Protein AF-A0A2M8NKV0-F1 (afdb_monomer)

Mean predicted aligned error: 6.13 Å

pLDDT: mean 84.84, std 11.01, range [41.94, 95.88]

Foldseek 3Di:
DDPPPPQDPVLQVVLLVLLCVLQVVCCVVCQVLLLVLLQLPQWDQDPNDTDGDDLVVLLCCQLPVVLVVLLCVLLVPVLPPPQLLVSLVVQLVVVCVVRVVSDPCVVCVVSSVSVSVSSSVLSSSLSVSCVPNRSSSSSSSSSSNCCRSRSVSNVVD

Secondary structure (DSSP, 8-state):
--GGG---HHHHHHHHHHHHHHHHHHHHHHHHHHHHHHHHHSEEEETTEEEEPPHHHHHHIIIIIHHHHHIIIIIIIITTTS-HHHHHHHHHHHHHHHHGGGS-TTT-HHHHHHHHHHHHHHHHHHHHHHHHH-HHHHHHHHHHHHIIIIIHHHHH-

Solvent-accessible surface area (backbone atoms only — not comparable to full-atom values): 8288 Å² total; per-residue (Å²): 132,82,70,83,85,68,70,49,75,66,26,45,54,48,13,41,51,53,12,50,66,58,27,53,59,48,51,74,74,32,50,74,61,40,40,52,49,42,57,60,65,49,45,46,73,59,95,91,42,81,40,73,58,57,68,70,59,51,50,47,38,45,58,46,52,51,36,51,54,50,37,44,47,44,59,59,58,58,32,74,89,40,61,43,68,61,43,9,50,52,50,20,52,50,50,45,68,66,50,47,83,70,43,65,44,93,82,40,53,69,57,45,51,54,52,51,51,48,46,37,52,51,31,36,49,37,25,46,34,31,75,74,41,26,66,68,10,18,39,40,16,47,29,43,26,36,43,56,54,39,46,47,40,59,76,77,104

Structure (mmCIF, N/CA/C/O backbone):
data_AF-A0A2M8NKV0-F1
#
_entry.id   AF-A0A2M8NKV0-F1
#
loop_
_atom_site.group_PDB
_atom_site.id
_atom_site.type_symbol
_atom_site.label_atom_id
_atom_site.label_alt_id
_atom_site.label_comp_id
_atom_site.label_asym_id
_atom_site.label_entity_id
_atom_site.label_seq_id
_atom_site.pdbx_PDB_ins_code
_atom_site.Cartn_x
_atom_site.Cartn_y
_atom_site.Cartn_z
_atom_site.occupancy
_atom_site.B_iso_or_equiv
_atom_site.auth_seq_id
_atom_site.auth_comp_id
_atom_site.auth_asym_id
_atom_site.auth_atom_id
_atom_site.pdbx_PDB_model_num
ATOM 1 N N . MET A 1 1 ? 17.838 -8.622 -15.988 1.00 41.94 1 MET A N 1
ATOM 2 C CA . MET A 1 1 ? 17.977 -7.462 -16.893 1.00 41.94 1 MET A CA 1
ATOM 3 C C . MET A 1 1 ? 16.983 -6.418 -16.424 1.00 41.94 1 MET A C 1
ATOM 5 O O . MET A 1 1 ? 15.785 -6.652 -16.511 1.00 41.94 1 MET A O 1
ATOM 9 N N . ASP A 1 2 ? 17.484 -5.346 -15.818 1.00 43.44 2 ASP A N 1
ATOM 10 C CA . ASP A 1 2 ? 16.678 -4.265 -15.250 1.00 43.44 2 ASP A CA 1
ATOM 11 C C . ASP A 1 2 ? 15.863 -3.550 -16.342 1.00 43.44 2 ASP A C 1
ATOM 13 O O . ASP A 1 2 ? 16.429 -2.886 -17.206 1.00 43.44 2 ASP A O 1
ATOM 17 N N . ARG A 1 3 ? 14.524 -3.610 -16.270 1.00 51.62 3 ARG A N 1
ATOM 18 C CA . ARG A 1 3 ? 13.595 -2.785 -17.083 1.00 51.62 3 ARG A CA 1
ATOM 19 C C . ARG A 1 3 ? 13.567 -1.309 -16.650 1.00 51.62 3 ARG A C 1
ATOM 21 O O . ARG A 1 3 ? 12.592 -0.605 -16.877 1.00 51.62 3 ARG A O 1
ATOM 28 N N . VAL A 1 4 ? 14.624 -0.829 -15.998 1.00 52.62 4 VAL A N 1
ATOM 29 C CA . VAL A 1 4 ? 14.725 0.538 -15.458 1.00 52.62 4 VAL A CA 1
ATOM 30 C C . VAL A 1 4 ? 14.842 1.593 -16.582 1.00 52.62 4 VAL A C 1
ATOM 32 O O . VAL A 1 4 ? 14.740 2.781 -16.310 1.00 52.62 4 VAL A O 1
ATOM 35 N N . GLY A 1 5 ? 14.979 1.179 -17.852 1.00 48.38 5 GLY A N 1
ATOM 36 C CA . GLY A 1 5 ? 15.035 2.066 -19.025 1.00 48.38 5 GLY A CA 1
ATOM 37 C C . GLY A 1 5 ? 13.774 2.143 -19.904 1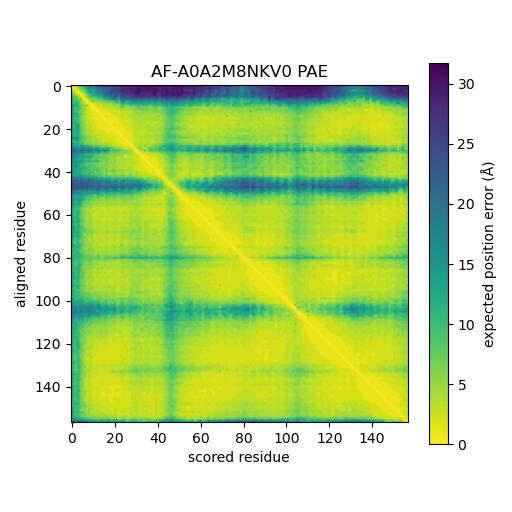.00 48.38 5 GLY A C 1
ATOM 38 O O . GLY A 1 5 ? 13.768 2.934 -20.839 1.00 48.38 5 GLY A O 1
ATOM 39 N N . GLU A 1 6 ? 12.717 1.364 -19.635 1.00 55.00 6 GLU A N 1
ATOM 40 C CA . GLU A 1 6 ? 11.499 1.290 -20.476 1.00 55.00 6 GLU A CA 1
ATOM 41 C C . GLU A 1 6 ? 10.211 1.580 -19.678 1.00 55.00 6 GLU A C 1
ATOM 43 O O . GLU A 1 6 ? 9.161 0.971 -19.899 1.00 55.00 6 GLU A O 1
ATOM 48 N N . GLU A 1 7 ? 10.253 2.494 -18.705 1.00 61.44 7 GLU A N 1
ATOM 49 C CA . GLU A 1 7 ? 9.017 2.938 -18.051 1.00 61.44 7 GLU A CA 1
ATOM 50 C C . GLU A 1 7 ? 8.255 3.883 -18.989 1.00 61.44 7 GLU A C 1
ATOM 52 O O . GLU A 1 7 ? 8.434 5.099 -18.984 1.00 61.44 7 GLU A O 1
ATOM 57 N N . SER A 1 8 ? 7.414 3.298 -19.846 1.00 75.69 8 SER A N 1
ATOM 58 C CA . SER A 1 8 ? 6.480 4.065 -20.663 1.00 75.69 8 SER A CA 1
ATOM 59 C C . SER A 1 8 ? 5.440 4.756 -19.765 1.00 75.69 8 SER A C 1
ATOM 61 O O . SER A 1 8 ? 5.025 4.186 -18.750 1.00 75.69 8 SER A O 1
ATOM 63 N N . PRO A 1 9 ? 4.952 5.956 -20.127 1.00 77.12 9 PRO A N 1
ATOM 64 C CA . PRO A 1 9 ? 3.885 6.624 -19.381 1.00 77.12 9 PRO A CA 1
ATOM 65 C C . PRO A 1 9 ? 2.621 5.765 -19.229 1.00 77.12 9 PRO A C 1
ATOM 67 O O . PRO A 1 9 ? 1.891 5.891 -18.250 1.00 77.12 9 PRO A O 1
ATOM 70 N N . GLU A 1 10 ? 2.381 4.850 -20.167 1.00 83.62 10 GLU A N 1
ATOM 71 C CA . GLU A 1 10 ? 1.271 3.900 -20.123 1.00 83.62 10 GLU A CA 1
ATOM 72 C C . GLU A 1 10 ? 1.341 2.974 -18.899 1.00 83.62 10 GLU A C 1
ATOM 74 O O . GLU A 1 10 ? 0.321 2.663 -18.284 1.00 83.62 10 GLU A O 1
ATOM 79 N N . ASN A 1 11 ? 2.544 2.596 -18.463 1.00 85.56 11 ASN A N 1
ATOM 80 C CA . ASN A 1 11 ? 2.717 1.774 -17.269 1.00 85.56 11 ASN A CA 1
ATOM 81 C C . ASN A 1 11 ? 2.216 2.467 -15.994 1.00 85.56 11 ASN A C 1
ATOM 83 O O . ASN A 1 11 ? 1.713 1.799 -15.090 1.00 85.56 11 ASN A O 1
ATOM 87 N N . LEU A 1 12 ? 2.308 3.799 -15.926 1.00 86.69 12 LEU A N 1
ATOM 88 C CA . LEU A 1 12 ? 1.779 4.583 -14.806 1.00 86.69 12 LEU A CA 1
ATOM 89 C C . LEU A 1 12 ? 0.249 4.483 -14.752 1.00 86.69 12 LEU A C 1
ATOM 91 O O . LEU A 1 12 ? -0.318 4.295 -13.675 1.00 86.69 12 LEU A O 1
ATOM 95 N N . ILE A 1 13 ? -0.406 4.543 -15.919 1.00 90.62 13 ILE A N 1
ATOM 96 C CA . ILE A 1 13 ? -1.861 4.376 -16.050 1.00 90.62 13 ILE A CA 1
ATOM 97 C C . ILE A 1 13 ? -2.264 2.990 -15.551 1.00 90.62 13 ILE A C 1
ATOM 99 O O . ILE A 1 13 ? -3.194 2.871 -14.755 1.00 90.62 13 ILE A O 1
ATOM 103 N N . TRP A 1 14 ? -1.524 1.949 -15.940 1.00 88.62 14 TRP A N 1
ATOM 104 C CA . TRP A 1 14 ? -1.767 0.597 -15.444 1.00 88.62 14 TRP A CA 1
ATOM 105 C C . TRP A 1 14 ? -1.645 0.500 -13.923 1.00 88.62 14 TRP A C 1
ATOM 107 O O . TRP A 1 14 ? -2.499 -0.122 -13.298 1.00 88.62 14 TRP A O 1
ATOM 117 N N . GLY A 1 15 ? -0.663 1.168 -13.309 1.00 89.12 15 GLY A N 1
ATOM 118 C CA . GLY A 1 15 ? -0.558 1.256 -11.849 1.00 89.12 15 GLY A CA 1
ATOM 119 C C . GLY A 1 15 ? -1.839 1.783 -11.193 1.00 89.12 15 GLY A C 1
ATOM 120 O O . GLY A 1 15 ? -2.363 1.169 -10.260 1.00 89.12 15 GLY A O 1
ATOM 121 N N . VAL A 1 16 ? -2.398 2.868 -11.735 1.00 93.00 16 VAL A N 1
ATOM 122 C CA . VAL A 1 16 ? -3.669 3.445 -11.267 1.00 93.00 16 VAL A CA 1
ATOM 123 C C . VAL A 1 16 ? -4.837 2.479 -11.470 1.00 93.00 16 VAL A C 1
ATOM 125 O O . VAL A 1 16 ? -5.615 2.253 -10.542 1.00 93.00 16 VAL A O 1
ATOM 128 N N . VAL A 1 17 ? -4.945 1.869 -12.653 1.00 93.31 17 VAL A N 1
ATOM 129 C CA . VAL A 1 17 ? -6.017 0.918 -12.993 1.00 93.31 17 VAL A CA 1
ATOM 130 C C . VAL A 1 17 ? -5.993 -0.301 -12.071 1.00 93.31 17 VAL A C 1
ATOM 132 O O . VAL A 1 17 ? -7.028 -0.660 -11.511 1.00 93.31 17 VAL A O 1
ATOM 135 N N . PHE A 1 18 ? -4.825 -0.907 -11.844 1.00 92.25 18 PHE A N 1
ATOM 136 C CA . PHE A 1 18 ? -4.691 -2.026 -10.907 1.00 92.25 18 PHE A CA 1
ATOM 137 C C . PHE A 1 18 ? -5.059 -1.619 -9.481 1.00 92.25 18 PHE A C 1
ATOM 139 O O . PHE A 1 18 ? -5.717 -2.391 -8.782 1.00 92.25 18 PHE A O 1
ATOM 146 N N . GLY A 1 19 ? -4.693 -0.402 -9.065 1.00 91.25 19 GLY A N 1
ATOM 147 C CA . GLY A 1 19 ? -5.085 0.129 -7.763 1.00 91.25 19 GLY A CA 1
ATOM 148 C C . GLY A 1 19 ? -6.604 0.256 -7.616 1.00 91.25 19 GLY A C 1
ATOM 149 O O . GLY A 1 19 ? -7.158 -0.169 -6.606 1.00 91.25 19 GLY A O 1
ATOM 150 N N . LEU A 1 20 ? -7.294 0.758 -8.642 1.00 93.25 20 LEU A N 1
ATOM 151 C CA . LEU A 1 20 ? -8.759 0.865 -8.662 1.00 93.25 20 LEU A CA 1
ATOM 152 C C . LEU A 1 20 ? -9.442 -0.507 -8.620 1.00 93.25 20 LEU A C 1
ATOM 154 O O . LEU A 1 20 ? -10.355 -0.716 -7.820 1.00 93.25 20 LEU A O 1
ATOM 158 N N . ILE A 1 21 ? -8.979 -1.446 -9.451 1.00 93.31 21 ILE A N 1
ATOM 159 C CA . ILE A 1 21 ? -9.515 -2.814 -9.517 1.00 93.31 21 ILE A CA 1
ATOM 160 C C . ILE A 1 21 ? -9.379 -3.515 -8.163 1.00 93.31 21 ILE A C 1
ATOM 162 O O . ILE A 1 21 ? -10.294 -4.216 -7.741 1.00 93.31 21 ILE A O 1
ATOM 166 N N . LEU A 1 22 ? -8.254 -3.315 -7.477 1.00 91.38 22 LEU A N 1
ATOM 167 C CA . LEU A 1 22 ? -7.986 -3.895 -6.164 1.00 91.38 22 LEU A CA 1
ATOM 168 C C . LEU A 1 22 ? -8.781 -3.205 -5.044 1.00 91.38 22 LEU A C 1
ATOM 170 O O . LEU A 1 22 ? -9.302 -3.879 -4.157 1.00 91.38 22 LEU A O 1
ATOM 174 N N . ALA A 1 23 ? -8.903 -1.878 -5.077 1.00 90.06 23 ALA A N 1
ATOM 175 C CA . ALA A 1 23 ? -9.598 -1.119 -4.041 1.00 90.06 23 ALA A CA 1
ATOM 176 C C . ALA A 1 23 ? -11.120 -1.329 -4.058 1.00 90.06 23 ALA A C 1
ATOM 178 O O . ALA A 1 23 ? -11.740 -1.360 -2.997 1.00 90.06 23 ALA A O 1
ATOM 179 N N . ALA A 1 24 ? -11.727 -1.501 -5.236 1.00 89.19 24 ALA A N 1
ATOM 180 C CA . ALA A 1 24 ? -13.174 -1.662 -5.380 1.00 89.19 24 ALA A CA 1
ATOM 181 C C . ALA A 1 24 ? -13.776 -2.807 -4.529 1.00 89.19 24 ALA A C 1
ATOM 183 O O . ALA A 1 24 ? -14.669 -2.531 -3.725 1.00 89.19 24 ALA A O 1
ATOM 184 N N . PRO A 1 25 ? -13.312 -4.071 -4.619 1.00 86.88 25 PRO A N 1
ATOM 185 C CA . PRO A 1 25 ? -13.849 -5.152 -3.792 1.00 86.88 25 PRO A CA 1
ATOM 186 C C . PRO A 1 25 ? -13.543 -4.952 -2.304 1.00 86.88 25 PRO A C 1
ATOM 188 O O . PRO A 1 25 ? -14.372 -5.295 -1.463 1.00 86.88 25 PRO A O 1
ATOM 191 N N . LEU A 1 26 ? -12.391 -4.363 -1.967 1.00 85.62 26 LEU A N 1
ATOM 192 C CA . LEU A 1 26 ? -12.032 -4.071 -0.578 1.00 85.62 26 LEU A CA 1
ATOM 193 C C . LEU A 1 26 ? -12.981 -3.048 0.046 1.00 85.62 26 LEU A C 1
ATOM 195 O O . LEU A 1 26 ? -13.399 -3.234 1.184 1.00 85.62 26 LEU A O 1
ATOM 199 N N . LEU A 1 27 ? -13.376 -2.018 -0.701 1.00 84.81 27 LEU A N 1
ATOM 200 C CA . LEU A 1 27 ? -14.359 -1.035 -0.250 1.00 84.81 27 LEU A CA 1
ATOM 201 C C . LEU A 1 27 ? -15.760 -1.633 -0.089 1.00 84.81 27 LEU A C 1
ATOM 203 O O . LEU A 1 27 ? -16.437 -1.330 0.890 1.00 84.81 27 LEU A O 1
ATOM 207 N N . LEU A 1 28 ? -16.178 -2.508 -1.009 1.00 81.94 28 LEU A N 1
ATOM 208 C CA . LEU A 1 28 ? -17.493 -3.155 -0.952 1.00 81.94 28 LEU A CA 1
ATOM 209 C C . LEU A 1 28 ? -17.627 -4.125 0.229 1.00 81.94 28 LEU A C 1
ATOM 211 O O . LEU A 1 28 ? -18.679 -4.185 0.858 1.00 81.94 28 LEU A O 1
ATOM 215 N N . VAL A 1 29 ? -16.576 -4.893 0.522 1.00 75.19 29 VAL A N 1
ATOM 216 C CA . VAL A 1 29 ? -16.597 -5.931 1.569 1.00 75.19 29 VAL A CA 1
ATOM 217 C C . VAL A 1 29 ? -16.166 -5.379 2.928 1.00 75.19 29 VAL A C 1
ATOM 219 O O . VAL A 1 29 ? -16.616 -5.852 3.970 1.00 75.19 29 VAL A O 1
ATOM 222 N N . GLY A 1 30 ? -15.265 -4.400 2.932 1.00 68.31 30 GLY A N 1
ATOM 223 C CA . GLY A 1 30 ? -14.541 -3.976 4.120 1.00 68.31 30 GLY A CA 1
ATOM 224 C C . GLY A 1 30 ? -15.138 -2.797 4.879 1.00 68.31 30 GLY A C 1
ATOM 225 O O . GLY A 1 30 ? -14.582 -2.495 5.922 1.00 68.31 30 GLY A O 1
ATOM 226 N N . GLY A 1 31 ? -16.212 -2.145 4.416 1.00 69.88 31 GLY A N 1
ATOM 227 C CA . GLY A 1 31 ? -16.720 -0.854 4.929 1.00 69.88 31 GLY A CA 1
ATOM 228 C C . GLY A 1 31 ? -16.512 -0.591 6.432 1.00 69.88 31 GLY A C 1
ATOM 229 O O . GLY A 1 31 ? -15.599 0.143 6.813 1.00 69.88 31 GLY A O 1
ATOM 230 N N . ASP A 1 32 ? -17.295 -1.234 7.300 1.00 72.94 32 ASP A N 1
ATOM 231 C CA . ASP A 1 32 ? -17.240 -0.993 8.755 1.00 72.94 32 ASP A CA 1
ATOM 232 C C . ASP A 1 32 ? -15.910 -1.424 9.403 1.00 72.94 32 ASP A C 1
ATOM 234 O O . ASP A 1 32 ? -15.410 -0.791 10.345 1.00 72.94 32 ASP A O 1
ATOM 238 N N . ALA A 1 33 ? -15.302 -2.495 8.885 1.00 73.88 33 ALA A N 1
ATOM 239 C CA . ALA A 1 33 ? -14.027 -3.015 9.371 1.00 73.88 33 ALA A CA 1
ATOM 240 C C . ALA A 1 33 ? -12.856 -2.086 9.008 1.00 73.88 33 ALA A C 1
ATOM 242 O O . ALA A 1 33 ? -11.986 -1.827 9.843 1.00 73.88 33 ALA A O 1
ATOM 243 N N . LEU A 1 34 ? -12.849 -1.546 7.789 1.00 74.50 34 LEU A N 1
ATOM 244 C CA . LEU A 1 34 ? -11.873 -0.588 7.278 1.00 74.50 34 LEU A CA 1
ATOM 245 C C . LEU A 1 34 ? -11.981 0.725 8.038 1.00 74.50 34 LEU A C 1
ATOM 247 O O . LEU A 1 34 ? -10.974 1.198 8.559 1.00 74.50 34 LEU A O 1
ATOM 251 N N . THR A 1 35 ? -13.190 1.264 8.195 1.00 77.94 35 THR A N 1
ATOM 252 C CA . THR A 1 35 ? -13.420 2.490 8.967 1.00 77.94 35 THR A CA 1
ATOM 253 C C . THR A 1 35 ? -12.900 2.362 10.399 1.00 77.94 35 THR A C 1
ATOM 255 O O . THR A 1 35 ? -12.187 3.242 10.887 1.00 77.94 35 THR A O 1
ATOM 258 N N . THR A 1 36 ? -13.198 1.249 11.075 1.00 76.44 36 THR A N 1
ATOM 259 C CA . THR A 1 36 ? -12.648 0.970 12.410 1.00 76.44 36 THR A CA 1
ATOM 260 C C . THR A 1 36 ? -11.119 0.907 12.389 1.00 76.44 36 THR A C 1
ATOM 262 O O . THR A 1 36 ? -10.457 1.563 13.192 1.00 76.44 36 THR A O 1
ATOM 265 N N . THR A 1 37 ? -10.546 0.166 11.444 1.00 77.25 37 THR A N 1
ATOM 266 C CA . THR A 1 37 ? -9.095 -0.041 11.328 1.00 77.25 37 THR A CA 1
ATOM 267 C C . THR A 1 37 ? -8.344 1.269 11.095 1.00 77.25 37 THR A C 1
ATOM 269 O O . THR A 1 37 ? -7.374 1.567 11.790 1.00 77.25 37 THR A O 1
ATOM 272 N N . VAL A 1 38 ? -8.829 2.100 10.175 1.00 80.62 38 VAL A N 1
ATOM 273 C CA . VAL A 1 38 ? -8.231 3.396 9.836 1.00 80.62 38 VAL A CA 1
ATOM 274 C C . VAL A 1 38 ? -8.249 4.339 11.049 1.00 80.62 38 VAL A C 1
ATOM 276 O O . VAL A 1 38 ? -7.236 4.982 11.330 1.00 80.62 38 VAL A O 1
ATOM 279 N N . ARG A 1 39 ? -9.335 4.369 11.840 1.00 78.38 39 ARG A N 1
ATOM 280 C CA . ARG A 1 39 ? -9.388 5.146 13.098 1.00 78.38 39 ARG A CA 1
ATOM 281 C C . ARG A 1 39 ? -8.376 4.660 14.139 1.00 78.38 39 ARG A C 1
ATOM 283 O O . ARG A 1 39 ? -7.822 5.470 14.882 1.00 78.38 39 ARG A O 1
ATOM 290 N N . LEU A 1 40 ? -8.150 3.349 14.217 1.00 77.31 40 LEU A N 1
ATOM 291 C CA . LEU A 1 40 ? -7.205 2.757 15.166 1.00 77.31 40 LEU A CA 1
ATOM 292 C C . LEU A 1 40 ? -5.744 3.009 14.774 1.00 77.31 40 LEU A C 1
ATOM 294 O O . LEU A 1 40 ? -4.908 3.146 15.668 1.00 77.31 40 LEU A O 1
ATOM 298 N N . ILE A 1 41 ? -5.452 3.086 13.473 1.00 79.75 41 ILE A N 1
ATOM 299 C CA . ILE A 1 41 ? -4.107 3.329 12.932 1.00 79.75 41 ILE A CA 1
ATOM 300 C C . ILE A 1 41 ? -3.736 4.816 13.010 1.00 79.75 41 ILE A C 1
ATOM 302 O O . ILE A 1 41 ? -2.647 5.151 13.469 1.00 79.75 41 ILE A O 1
ATOM 306 N N . PHE A 1 42 ? -4.625 5.726 12.595 1.00 83.25 42 PHE A N 1
ATOM 307 C CA . PHE A 1 42 ? -4.323 7.165 12.501 1.00 83.25 42 PHE A CA 1
ATOM 308 C C . PHE A 1 42 ? -4.667 7.949 13.770 1.00 83.25 42 PHE A C 1
ATOM 310 O O . PHE A 1 42 ? -5.234 9.045 13.723 1.00 83.25 42 PHE A O 1
ATOM 317 N N . ARG A 1 43 ? -4.288 7.402 14.923 1.00 81.44 43 ARG A N 1
ATOM 318 C CA . ARG A 1 43 ? -4.390 8.072 16.222 1.00 81.44 43 ARG A CA 1
ATOM 319 C C . ARG A 1 43 ? -3.020 8.168 16.870 1.00 81.44 43 ARG A C 1
ATOM 321 O O . ARG A 1 43 ? -2.203 7.262 16.753 1.00 81.44 43 ARG A O 1
ATOM 328 N N . THR A 1 44 ? -2.781 9.265 17.571 1.00 74.44 44 THR A N 1
ATOM 329 C CA . THR A 1 44 ? -1.557 9.485 18.339 1.00 74.44 44 THR A CA 1
ATOM 330 C C . THR A 1 44 ? -1.905 9.768 19.794 1.00 74.44 44 THR A C 1
ATOM 332 O O . THR A 1 44 ? -2.912 10.415 20.091 1.00 74.44 44 THR A O 1
ATOM 335 N N . GLY A 1 45 ? -1.096 9.228 20.704 1.00 68.19 45 GLY A N 1
ATOM 336 C CA . GLY A 1 45 ? -1.183 9.500 22.131 1.00 68.19 45 GLY A CA 1
ATOM 337 C C . GLY A 1 45 ? -0.175 10.578 22.502 1.00 68.19 45 GLY A C 1
ATOM 338 O O . GLY A 1 45 ? 1.015 10.286 22.579 1.00 68.19 45 GLY A O 1
ATOM 339 N N . ILE A 1 46 ? -0.638 11.805 22.738 1.00 60.75 46 ILE A N 1
ATOM 340 C CA . ILE A 1 46 ? 0.192 12.888 23.284 1.00 60.75 46 ILE A CA 1
ATOM 341 C C . ILE A 1 46 ? -0.408 13.270 24.639 1.00 60.75 46 ILE A C 1
ATOM 343 O O . ILE A 1 46 ? -1.612 13.522 24.741 1.00 60.75 46 ILE A O 1
ATOM 347 N N . GLU A 1 47 ? 0.428 13.246 25.683 1.00 57.91 47 GLU A N 1
ATOM 348 C CA . G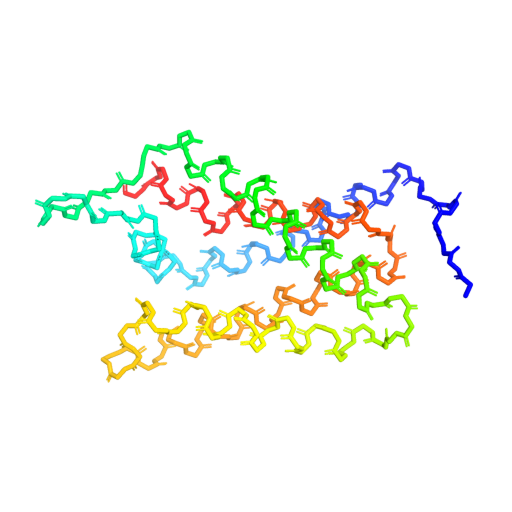LU A 1 47 ? 0.065 13.629 27.061 1.00 57.91 47 GLU A CA 1
ATOM 349 C C . GLU A 1 47 ? -1.134 12.853 27.643 1.00 57.91 47 GLU A C 1
ATOM 351 O O . GLU A 1 47 ? -2.006 13.408 28.304 1.00 57.91 47 GLU A O 1
ATOM 356 N N . GLY A 1 48 ? -1.217 11.547 27.375 1.00 69.12 48 GLY A N 1
ATOM 357 C CA . GLY A 1 48 ? -2.301 10.703 27.896 1.00 69.12 48 GLY A CA 1
ATOM 358 C C . GLY A 1 48 ? -3.658 10.902 27.207 1.00 69.12 48 GLY A C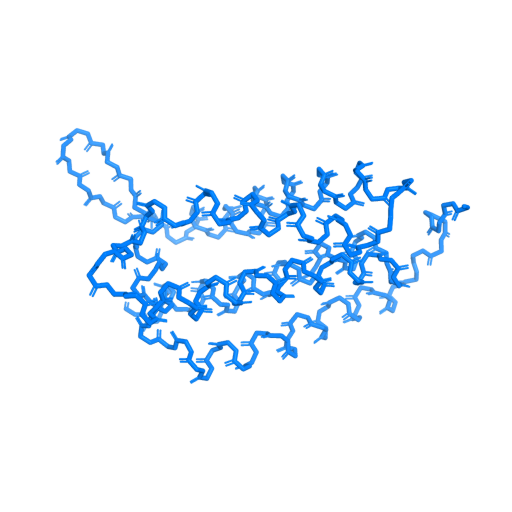 1
ATOM 359 O O . GLY A 1 48 ? -4.619 10.227 27.569 1.00 69.12 48 GLY A O 1
ATOM 360 N N . SER A 1 49 ? -3.745 11.765 26.185 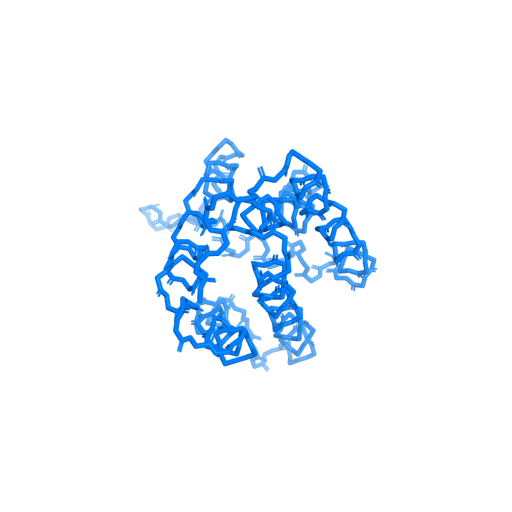1.00 71.38 49 SER A N 1
ATOM 361 C CA . SER A 1 49 ? -4.931 11.906 25.333 1.00 71.38 49 SER A CA 1
ATOM 362 C C . SER A 1 49 ? -4.720 11.217 23.981 1.00 71.38 49 SER A C 1
ATOM 364 O O . SER A 1 49 ? -3.745 11.484 23.278 1.00 71.38 49 SER A O 1
ATOM 366 N N . ILE A 1 50 ? -5.632 10.312 23.613 1.00 77.69 50 ILE A N 1
ATOM 367 C CA . ILE A 1 50 ? -5.650 9.670 22.292 1.00 77.69 50 ILE A CA 1
ATOM 368 C C . ILE A 1 50 ? -6.422 10.591 21.349 1.00 77.69 50 ILE A C 1
ATOM 370 O O . ILE A 1 50 ? -7.630 10.770 21.513 1.00 77.69 50 ILE A O 1
ATOM 374 N N . ARG A 1 51 ? -5.735 11.181 20.368 1.00 81.25 51 ARG A N 1
ATOM 375 C CA . ARG A 1 51 ? -6.351 12.061 19.364 1.00 81.25 51 ARG A CA 1
ATOM 376 C C . ARG A 1 51 ? -6.145 11.512 17.960 1.00 81.25 51 ARG A C 1
ATOM 378 O O . ARG A 1 51 ? -5.087 10.969 17.647 1.00 81.25 51 ARG A O 1
ATOM 385 N N . ALA A 1 52 ? -7.158 11.674 17.115 1.00 83.25 52 ALA A N 1
ATOM 386 C CA . ALA A 1 52 ? -7.047 11.392 15.690 1.00 83.25 52 ALA A CA 1
ATOM 387 C C . ALA A 1 52 ? -6.101 12.403 15.020 1.00 83.25 52 ALA A C 1
ATOM 389 O O . ALA A 1 52 ? -6.043 13.572 15.414 1.00 83.25 52 ALA A O 1
ATOM 390 N N . LEU A 1 53 ? -5.344 11.951 14.024 1.00 86.50 53 LEU A N 1
ATOM 391 C CA . LEU A 1 53 ? -4.418 12.807 13.285 1.00 86.50 53 LEU A CA 1
ATOM 392 C C . LEU A 1 53 ? -5.174 13.798 12.380 1.00 86.50 53 LEU A C 1
ATOM 394 O O . LEU A 1 53 ? -6.206 13.461 11.807 1.00 86.50 53 LEU A O 1
ATOM 398 N N . PRO A 1 54 ? -4.671 15.019 12.159 1.00 89.06 54 PRO A N 1
ATOM 399 C CA . PRO A 1 54 ? -5.258 15.904 11.158 1.00 89.06 54 PRO A CA 1
ATOM 400 C C . PRO A 1 54 ? -5.293 15.236 9.767 1.00 89.06 54 PRO A C 1
ATOM 402 O O . PRO A 1 54 ? -4.322 14.560 9.408 1.00 89.06 54 PRO A O 1
ATOM 405 N N . PRO A 1 55 ? -6.340 15.447 8.943 1.00 89.25 55 PRO A N 1
ATOM 406 C CA . PRO A 1 55 ? -6.446 14.827 7.618 1.00 89.25 55 PRO A CA 1
ATOM 407 C C . PRO A 1 55 ? -5.234 15.078 6.714 1.00 89.25 55 PRO A C 1
ATOM 409 O O . PRO A 1 55 ? -4.805 14.177 6.000 1.00 89.25 55 PRO A O 1
ATOM 412 N N . GLY A 1 56 ? -4.629 16.269 6.788 1.00 88.94 56 GLY A N 1
ATOM 413 C CA . GLY A 1 56 ? -3.409 16.586 6.038 1.00 88.94 56 GLY A CA 1
ATOM 414 C C . GLY A 1 56 ? -2.212 15.709 6.428 1.00 88.94 56 GLY A C 1
ATOM 415 O O . GLY A 1 56 ? -1.466 15.267 5.558 1.00 88.94 56 GLY A O 1
ATOM 416 N N . SER A 1 57 ? -2.061 15.390 7.717 1.00 90.94 57 SER A N 1
ATOM 417 C CA . SER A 1 57 ? -1.007 14.489 8.199 1.00 90.94 57 SER A CA 1
ATOM 418 C C . SER A 1 57 ? -1.247 13.055 7.737 1.00 90.94 57 SER A C 1
ATOM 420 O O . SER A 1 57 ? -0.310 12.383 7.311 1.00 90.94 57 SER A O 1
ATOM 422 N N . VAL A 1 58 ? -2.503 12.597 7.773 1.00 91.06 58 VAL A N 1
ATOM 423 C CA . VAL A 1 58 ? -2.884 11.274 7.256 1.00 91.06 58 VAL A CA 1
ATOM 424 C C . VAL A 1 58 ? -2.578 11.179 5.765 1.00 91.06 58 VAL A C 1
ATOM 426 O O . VAL A 1 58 ? -1.909 10.237 5.348 1.00 91.06 58 VAL A O 1
ATOM 429 N N . LEU A 1 59 ? -2.970 12.185 4.977 1.00 91.88 59 LEU A N 1
ATOM 430 C CA . LEU A 1 59 ? -2.679 12.245 3.545 1.00 91.88 59 LEU A CA 1
ATOM 431 C C . LEU A 1 59 ? -1.169 12.180 3.268 1.00 91.88 59 LEU A C 1
ATOM 433 O O . LEU A 1 59 ? -0.725 11.416 2.411 1.00 91.88 59 LEU A O 1
ATOM 437 N N . ALA A 1 60 ? -0.365 12.934 4.022 1.00 92.94 60 ALA A N 1
ATOM 438 C CA . ALA A 1 60 ? 1.086 12.919 3.868 1.00 92.94 60 ALA A CA 1
ATOM 439 C C . ALA A 1 60 ? 1.689 11.534 4.168 1.00 92.94 60 ALA A C 1
ATOM 441 O O . ALA A 1 60 ? 2.566 11.064 3.437 1.00 92.94 60 ALA A O 1
ATOM 442 N N . LEU A 1 61 ? 1.197 10.854 5.208 1.00 92.00 61 LEU A N 1
ATOM 443 C CA . LEU A 1 61 ? 1.655 9.513 5.567 1.00 92.00 61 LEU A CA 1
ATOM 444 C C . LEU A 1 61 ? 1.334 8.492 4.474 1.00 92.00 61 LEU A C 1
ATOM 446 O O . LEU A 1 61 ? 2.204 7.713 4.095 1.00 92.00 61 LEU A O 1
ATOM 450 N N . ILE A 1 62 ? 0.111 8.500 3.951 1.00 92.75 62 ILE A N 1
ATOM 451 C CA . ILE A 1 62 ? -0.356 7.456 3.031 1.00 92.75 62 ILE A CA 1
ATOM 452 C C . ILE A 1 62 ? 0.065 7.668 1.575 1.00 92.75 62 ILE A C 1
ATOM 454 O O . ILE A 1 62 ? 0.091 6.694 0.825 1.00 92.75 62 ILE A O 1
ATOM 458 N N . VAL A 1 63 ? 0.365 8.907 1.167 1.00 94.00 63 VAL A N 1
ATOM 459 C CA . VAL A 1 63 ? 0.823 9.236 -0.195 1.00 94.00 63 VAL A CA 1
ATOM 460 C C . VAL A 1 63 ? 2.345 9.208 -0.278 1.00 94.00 63 VAL A C 1
ATOM 462 O O . VAL A 1 63 ? 2.898 8.676 -1.239 1.00 94.00 63 VAL A O 1
ATOM 465 N N . PHE A 1 64 ? 3.030 9.753 0.729 1.00 92.88 64 PHE A N 1
ATOM 466 C CA . PHE A 1 64 ? 4.484 9.878 0.698 1.00 92.88 64 PHE A CA 1
ATOM 467 C C . PHE A 1 64 ? 5.156 8.833 1.576 1.00 92.88 64 PHE A C 1
ATOM 469 O O . PHE A 1 64 ? 5.875 7.990 1.055 1.00 92.88 64 PHE A O 1
ATOM 476 N N . VAL A 1 65 ? 4.924 8.848 2.889 1.00 93.06 65 VAL A N 1
ATOM 477 C CA . VAL A 1 65 ? 5.771 8.097 3.834 1.00 93.06 65 VAL A CA 1
ATOM 478 C C . VAL A 1 65 ? 5.642 6.582 3.669 1.00 93.06 65 VAL A C 1
ATOM 480 O O . VAL A 1 65 ? 6.652 5.913 3.459 1.00 93.06 65 VAL A O 1
ATOM 483 N N . MET A 1 66 ? 4.424 6.034 3.740 1.00 91.00 66 MET A N 1
ATOM 484 C CA . MET A 1 66 ? 4.209 4.585 3.639 1.00 91.00 66 MET A CA 1
ATOM 485 C C . MET A 1 66 ? 4.612 4.050 2.264 1.00 91.00 66 MET A C 1
ATOM 487 O O . MET A 1 66 ? 5.409 3.111 2.221 1.00 91.00 66 MET A O 1
ATOM 491 N N . PRO A 1 67 ? 4.154 4.636 1.137 1.00 92.69 67 PRO A N 1
ATOM 492 C CA . PRO A 1 67 ? 4.505 4.095 -0.167 1.00 92.69 67 PRO A CA 1
ATOM 493 C C . PRO A 1 67 ? 5.999 4.230 -0.460 1.00 92.69 67 PRO A C 1
ATOM 495 O O . PRO A 1 67 ? 6.585 3.310 -1.020 1.00 92.69 67 PRO A O 1
ATOM 498 N N . LEU A 1 68 ? 6.643 5.326 -0.040 1.00 91.56 68 LEU A N 1
ATOM 499 C CA . LEU A 1 68 ? 8.084 5.499 -0.217 1.00 91.56 68 LEU A CA 1
ATOM 500 C C . LEU A 1 68 ? 8.862 4.454 0.585 1.00 91.56 68 LEU A C 1
ATOM 502 O O . LEU A 1 68 ? 9.738 3.800 0.023 1.00 91.56 68 LEU A O 1
ATOM 506 N N . ALA A 1 69 ? 8.524 4.245 1.859 1.00 91.31 69 ALA A N 1
ATOM 507 C CA . ALA A 1 69 ? 9.193 3.250 2.690 1.00 91.31 69 ALA A CA 1
ATOM 508 C C . ALA A 1 69 ? 8.996 1.826 2.142 1.00 91.31 69 ALA A C 1
ATOM 510 O O . ALA A 1 69 ? 9.966 1.101 1.924 1.00 91.31 69 ALA A O 1
ATOM 511 N N . GLU A 1 70 ? 7.755 1.425 1.872 1.00 92.25 70 GLU A N 1
ATOM 512 C CA . GLU A 1 70 ? 7.441 0.045 1.503 1.00 92.25 70 GLU A CA 1
ATOM 513 C C . GLU A 1 70 ? 7.769 -0.280 0.044 1.00 92.25 70 GLU A C 1
ATOM 515 O O . GLU A 1 70 ? 8.325 -1.345 -0.243 1.00 92.25 70 GLU A O 1
ATOM 520 N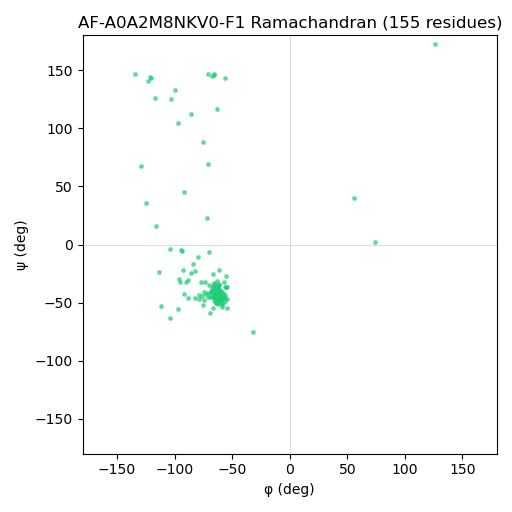 N . THR A 1 71 ? 7.440 0.604 -0.901 1.00 91.56 71 THR A N 1
ATOM 521 C CA . THR A 1 71 ? 7.718 0.346 -2.318 1.00 91.56 71 THR A CA 1
ATOM 522 C C . THR A 1 71 ? 9.216 0.395 -2.587 1.00 91.56 71 THR A C 1
ATOM 524 O O . THR A 1 71 ? 9.729 -0.525 -3.224 1.00 91.56 71 THR A O 1
ATOM 527 N N . LEU A 1 72 ? 9.959 1.382 -2.070 1.00 90.75 72 LEU A N 1
ATOM 528 C CA . LEU A 1 72 ? 11.407 1.423 -2.308 1.00 90.75 72 LEU A CA 1
ATOM 529 C C . LEU A 1 72 ? 12.134 0.266 -1.622 1.00 90.75 72 LEU A C 1
ATOM 531 O O . LEU A 1 72 ? 13.018 -0.328 -2.239 1.00 90.75 72 LEU A O 1
ATOM 535 N N . PHE A 1 73 ? 11.754 -0.102 -0.396 1.00 93.50 73 PHE A N 1
ATOM 536 C CA . PHE A 1 73 ? 12.408 -1.204 0.307 1.00 93.50 73 PHE A CA 1
ATOM 537 C C . PHE A 1 73 ? 12.092 -2.561 -0.337 1.00 93.50 73 PHE A C 1
ATOM 539 O O . PHE A 1 73 ? 12.994 -3.254 -0.814 1.00 93.50 73 PHE A O 1
ATOM 546 N N . PHE A 1 74 ? 10.815 -2.936 -0.427 1.00 93.88 74 PHE A N 1
ATOM 547 C CA . PHE A 1 74 ? 10.446 -4.261 -0.927 1.00 93.88 74 PHE A CA 1
ATOM 548 C C . PHE A 1 74 ? 10.589 -4.357 -2.450 1.00 93.88 74 PHE A C 1
ATOM 550 O O . PHE A 1 74 ? 11.266 -5.255 -2.951 1.00 93.88 74 PHE A O 1
ATOM 557 N N . ARG A 1 75 ? 9.996 -3.424 -3.205 1.00 92.75 75 ARG A N 1
ATOM 558 C CA . ARG A 1 75 ? 9.948 -3.491 -4.679 1.00 92.75 75 ARG A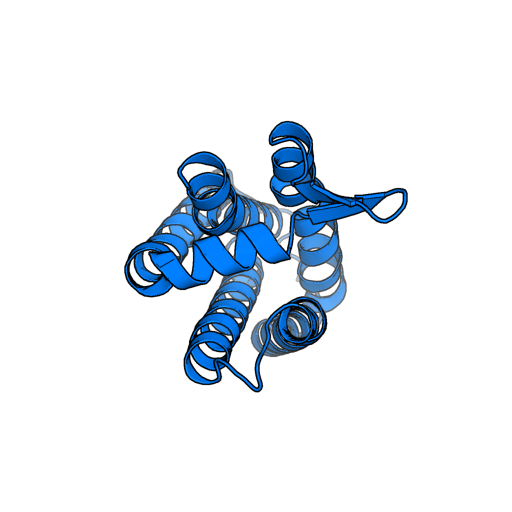 CA 1
ATOM 559 C C . ARG A 1 75 ? 11.160 -2.852 -5.359 1.00 92.75 75 ARG A C 1
ATOM 561 O O . ARG A 1 75 ? 11.546 -3.282 -6.446 1.00 92.75 75 ARG A O 1
ATOM 568 N N . GLY A 1 76 ? 11.759 -1.837 -4.742 1.00 89.06 76 GLY A N 1
ATOM 569 C CA . GLY A 1 76 ? 12.925 -1.134 -5.276 1.00 89.06 76 GLY A CA 1
ATOM 570 C C . GLY A 1 76 ? 14.243 -1.848 -4.981 1.00 89.06 76 GLY A C 1
ATOM 571 O O . GLY A 1 76 ? 15.063 -2.004 -5.884 1.00 89.06 76 GLY A O 1
ATOM 572 N N . LEU A 1 77 ? 14.450 -2.293 -3.740 1.00 91.50 77 LEU A N 1
ATOM 573 C CA . LEU A 1 77 ? 15.700 -2.918 -3.309 1.00 91.50 77 LEU A CA 1
ATOM 574 C C . LEU A 1 77 ? 15.622 -4.447 -3.354 1.00 91.50 77 LEU A C 1
ATOM 576 O O . LEU A 1 77 ? 16.448 -5.082 -4.004 1.00 91.50 77 LEU A O 1
ATOM 580 N N . MET A 1 78 ? 14.641 -5.056 -2.682 1.00 91.56 78 MET A N 1
ATOM 581 C CA . MET A 1 78 ? 14.644 -6.513 -2.490 1.00 91.56 78 MET A CA 1
ATOM 582 C C . MET A 1 78 ? 14.216 -7.314 -3.726 1.00 91.56 78 MET A C 1
ATOM 584 O O . MET A 1 78 ? 14.717 -8.427 -3.907 1.00 91.56 78 MET A O 1
ATOM 588 N N . GLN A 1 79 ? 13.310 -6.774 -4.548 1.00 90.88 79 GLN A N 1
ATOM 589 C CA . GLN A 1 79 ? 12.721 -7.466 -5.704 1.00 90.88 79 GLN A CA 1
ATOM 590 C C . GLN A 1 79 ? 13.605 -7.494 -6.956 1.00 90.88 79 GLN A C 1
ATOM 592 O O . GLN A 1 79 ? 13.297 -8.237 -7.879 1.00 90.88 79 GLN A O 1
ATOM 597 N N . LYS A 1 80 ? 14.712 -6.743 -7.002 1.00 87.19 80 LYS A N 1
ATOM 598 C CA . LYS A 1 80 ? 15.602 -6.713 -8.180 1.00 87.19 80 LYS A CA 1
ATOM 599 C C . LYS A 1 80 ? 16.110 -8.100 -8.583 1.00 87.19 80 LYS A C 1
ATOM 601 O O . LYS A 1 80 ? 16.051 -8.455 -9.754 1.00 87.19 80 LYS A O 1
ATOM 606 N N . ASP A 1 81 ? 16.515 -8.892 -7.592 1.00 87.75 81 ASP A N 1
ATOM 607 C CA . ASP A 1 81 ? 17.127 -10.213 -7.795 1.00 87.75 81 ASP A CA 1
ATOM 608 C C . ASP A 1 81 ? 16.282 -11.356 -7.214 1.00 87.75 81 ASP A C 1
ATOM 610 O O . ASP A 1 81 ? 16.779 -12.458 -6.974 1.00 87.75 81 ASP A O 1
ATOM 614 N N . ARG A 1 82 ? 15.003 -11.101 -6.909 1.00 91.12 82 ARG A N 1
ATOM 615 C CA . ARG A 1 82 ? 14.122 -12.072 -6.243 1.00 91.12 82 ARG A CA 1
ATOM 616 C C . ARG A 1 82 ? 12.758 -12.130 -6.918 1.00 91.12 82 ARG A C 1
ATOM 618 O O . ARG A 1 82 ? 12.259 -11.105 -7.374 1.00 91.12 82 ARG A O 1
ATOM 625 N N . PRO A 1 83 ? 12.111 -13.307 -6.944 1.00 93.00 83 PRO A N 1
ATOM 626 C CA . PRO A 1 83 ? 10.817 -13.441 -7.589 1.00 93.00 83 PRO A CA 1
ATOM 627 C C . PRO A 1 83 ? 9.741 -12.626 -6.859 1.00 93.00 83 PRO A C 1
ATOM 629 O O . PRO A 1 83 ? 9.741 -12.525 -5.628 1.00 93.00 83 PRO A O 1
ATOM 632 N N . PHE A 1 84 ? 8.787 -12.084 -7.624 1.00 91.06 84 PHE A N 1
ATOM 633 C CA . PHE A 1 84 ? 7.750 -11.185 -7.104 1.00 91.06 84 PHE A CA 1
ATOM 634 C C . PHE A 1 84 ? 6.928 -11.805 -5.964 1.00 91.06 84 PHE A C 1
ATOM 636 O O . PHE A 1 84 ? 6.586 -11.107 -5.014 1.00 91.06 84 PHE A O 1
ATOM 643 N N . TRP A 1 85 ? 6.635 -13.110 -6.025 1.00 92.50 85 TRP A N 1
ATOM 644 C CA . TRP A 1 85 ? 5.811 -13.795 -5.026 1.00 92.50 85 TRP A CA 1
ATOM 645 C C . TRP A 1 85 ? 6.494 -13.865 -3.659 1.00 92.50 85 TRP A C 1
ATOM 647 O O . TRP A 1 85 ? 5.834 -13.714 -2.634 1.00 92.50 85 TRP A O 1
ATOM 657 N N . LEU A 1 86 ? 7.820 -14.030 -3.634 1.00 94.75 86 LEU A N 1
ATOM 658 C CA . LEU A 1 86 ? 8.592 -14.064 -2.395 1.00 94.75 86 LEU A CA 1
ATOM 659 C C . LEU A 1 86 ? 8.577 -12.688 -1.725 1.00 94.75 86 LEU A C 1
ATOM 661 O O . LEU A 1 86 ? 8.351 -12.585 -0.523 1.00 94.75 86 LEU A O 1
ATOM 665 N N . ILE A 1 87 ? 8.781 -11.625 -2.506 1.00 95.62 87 ILE A N 1
ATOM 666 C CA . ILE A 1 87 ? 8.750 -10.256 -1.982 1.00 95.62 87 ILE A CA 1
ATOM 667 C C . ILE A 1 87 ? 7.345 -9.857 -1.546 1.00 95.62 87 ILE A C 1
ATOM 669 O O . ILE A 1 87 ? 7.198 -9.267 -0.480 1.00 95.62 87 ILE A O 1
ATOM 673 N N . GLY A 1 88 ? 6.322 -10.216 -2.322 1.00 93.50 88 GLY A N 1
ATOM 674 C CA . GLY A 1 88 ? 4.929 -9.996 -1.947 1.00 93.50 88 GLY A CA 1
ATOM 675 C C . GLY A 1 88 ? 4.592 -10.681 -0.621 1.00 93.50 88 GLY A C 1
ATOM 676 O O . GLY A 1 88 ? 4.015 -10.046 0.261 1.00 93.50 88 GLY A O 1
ATOM 677 N N . ALA A 1 89 ? 5.036 -11.926 -0.419 1.00 94.81 89 ALA A N 1
ATOM 678 C CA . ALA A 1 89 ? 4.858 -12.642 0.843 1.00 94.81 89 ALA A CA 1
ATOM 679 C C . ALA A 1 89 ? 5.602 -11.970 2.011 1.00 94.81 89 ALA A C 1
ATOM 681 O O . ALA A 1 89 ? 5.005 -11.749 3.063 1.00 94.81 89 ALA A O 1
ATOM 682 N N . LEU A 1 90 ? 6.870 -11.583 1.831 1.00 95.00 90 LEU A N 1
ATOM 683 C CA . LEU A 1 90 ? 7.648 -10.892 2.869 1.00 95.00 90 LEU A CA 1
ATOM 684 C C . LEU A 1 90 ? 7.040 -9.536 3.247 1.00 95.00 90 LEU A C 1
ATOM 686 O O . LEU A 1 90 ? 6.920 -9.226 4.431 1.00 95.00 90 LEU A O 1
ATOM 690 N N . ALA A 1 91 ? 6.605 -8.758 2.255 1.00 93.69 91 ALA A N 1
ATOM 691 C CA . ALA A 1 91 ? 5.905 -7.499 2.481 1.00 93.69 91 ALA A CA 1
ATOM 692 C C . ALA A 1 91 ? 4.567 -7.724 3.205 1.00 93.69 91 ALA A C 1
ATOM 694 O O . ALA A 1 91 ? 4.207 -6.952 4.087 1.00 93.69 91 ALA A O 1
ATOM 695 N N . SER A 1 92 ? 3.866 -8.822 2.907 1.00 93.94 92 SER A N 1
ATOM 696 C CA . SER A 1 92 ? 2.634 -9.193 3.614 1.00 93.94 92 SER A CA 1
ATOM 697 C C . SER A 1 92 ? 2.893 -9.530 5.078 1.00 93.94 92 SER A C 1
ATOM 699 O O . SER A 1 92 ? 2.170 -9.053 5.948 1.00 93.94 92 SER A O 1
ATOM 701 N N . VAL A 1 93 ? 3.939 -10.314 5.364 1.00 94.62 93 VAL A N 1
ATOM 702 C CA . VAL A 1 93 ? 4.361 -10.622 6.739 1.00 94.62 93 VAL A CA 1
ATOM 703 C C . VAL A 1 93 ? 4.695 -9.336 7.488 1.00 94.62 93 VAL A C 1
ATOM 705 O O . VAL A 1 93 ? 4.228 -9.147 8.607 1.00 94.62 93 VAL A O 1
ATOM 708 N N . TRP A 1 94 ? 5.435 -8.423 6.859 1.00 93.75 94 TRP A N 1
ATOM 709 C CA . TRP A 1 94 ? 5.729 -7.110 7.426 1.00 93.75 94 TRP A CA 1
ATOM 710 C C . TRP A 1 94 ? 4.460 -6.307 7.741 1.00 93.75 94 TRP A C 1
ATOM 712 O O . TRP A 1 94 ? 4.290 -5.856 8.873 1.00 93.75 94 TRP A O 1
ATOM 722 N N . SER A 1 95 ? 3.531 -6.179 6.788 1.00 90.38 95 SER A N 1
ATOM 723 C CA . SER A 1 95 ? 2.264 -5.478 7.020 1.00 90.38 95 SER A CA 1
ATOM 724 C C . SER A 1 95 ? 1.442 -6.129 8.136 1.00 90.38 95 SER A C 1
ATOM 726 O O . SER A 1 95 ? 0.886 -5.425 8.972 1.00 90.38 95 SER A O 1
ATOM 728 N N . ILE A 1 96 ? 1.384 -7.462 8.199 1.00 89.56 96 ILE A N 1
ATOM 729 C CA . ILE A 1 96 ? 0.692 -8.181 9.277 1.00 89.56 96 ILE A CA 1
ATOM 730 C C . ILE A 1 96 ? 1.339 -7.862 10.628 1.00 89.56 96 ILE A C 1
ATOM 732 O O . ILE A 1 96 ? 0.626 -7.521 11.565 1.00 89.56 96 ILE A O 1
ATOM 736 N N . LEU A 1 97 ? 2.671 -7.897 10.728 1.00 89.88 97 LEU A N 1
ATOM 737 C CA . LEU A 1 97 ? 3.387 -7.560 11.963 1.00 89.88 97 LEU A CA 1
ATOM 738 C C . LEU A 1 97 ? 3.138 -6.115 12.419 1.00 89.88 97 LEU A C 1
ATOM 740 O O . LEU A 1 97 ? 3.074 -5.872 13.622 1.00 89.88 97 LEU A O 1
ATOM 744 N N . LEU A 1 98 ? 2.967 -5.173 11.486 1.00 84.62 98 LEU A N 1
ATOM 745 C CA . LEU A 1 98 ? 2.645 -3.782 11.811 1.00 84.62 98 LEU A CA 1
ATOM 746 C C . LEU A 1 98 ? 1.178 -3.582 12.212 1.00 84.62 98 LEU A C 1
ATOM 748 O O . LEU A 1 98 ? 0.897 -2.864 13.170 1.00 84.62 98 LEU A O 1
ATOM 752 N N . PHE A 1 99 ? 0.238 -4.190 11.483 1.00 80.56 99 PHE A N 1
ATOM 753 C CA . PHE A 1 99 ? -1.186 -3.875 11.618 1.00 80.56 99 PHE A CA 1
ATOM 754 C C . PHE A 1 99 ? -1.954 -4.817 12.552 1.00 80.56 99 PHE A C 1
ATOM 756 O O . PHE A 1 99 ? -2.907 -4.373 13.189 1.00 80.56 99 PHE A O 1
ATOM 763 N N . PHE A 1 100 ? -1.564 -6.087 12.697 1.00 82.69 100 PHE A N 1
ATOM 764 C CA . PHE A 1 100 ? -2.283 -7.018 13.581 1.00 82.69 100 PHE A CA 1
ATOM 765 C C . PHE A 1 100 ? -2.248 -6.622 15.058 1.00 82.69 100 PHE A C 1
ATOM 767 O O . PHE A 1 100 ? -3.294 -6.736 15.690 1.00 82.69 100 PHE A O 1
ATOM 774 N N . PRO A 1 101 ? -1.136 -6.116 15.629 1.00 81.88 101 PRO A N 1
ATOM 775 C CA . PRO A 1 101 ? -1.133 -5.648 17.016 1.00 81.88 101 PRO A CA 1
ATOM 776 C C . PRO A 1 101 ? -2.104 -4.488 17.279 1.00 81.88 101 PRO A C 1
ATOM 778 O O . PRO A 1 101 ? -2.493 -4.259 18.421 1.00 81.88 101 PRO A O 1
ATOM 781 N N . LEU A 1 102 ? -2.491 -3.748 16.234 1.00 73.69 102 LEU A N 1
ATOM 782 C CA . LEU A 1 102 ? -3.433 -2.628 16.322 1.00 73.69 102 LEU A CA 1
ATOM 783 C C . LEU A 1 102 ? -4.899 -3.083 16.274 1.00 73.69 102 LEU A C 1
ATOM 785 O O . LEU A 1 102 ? -5.789 -2.313 16.635 1.00 73.69 102 LEU A O 1
ATOM 789 N N . ILE A 1 103 ? -5.152 -4.316 15.834 1.00 70.69 103 ILE A N 1
ATOM 790 C CA . ILE A 1 103 ? -6.480 -4.918 15.730 1.00 70.69 103 ILE A CA 1
ATOM 791 C C . ILE A 1 103 ? -6.665 -5.824 16.954 1.00 70.69 103 ILE A C 1
ATOM 793 O O . ILE A 1 103 ? -5.791 -6.623 17.277 1.00 70.69 103 ILE A O 1
ATOM 797 N N . GLU A 1 104 ? -7.799 -5.744 17.656 1.00 70.62 104 GLU A N 1
ATOM 798 C CA . GLU A 1 104 ? -8.125 -6.673 18.754 1.00 70.62 104 GLU A CA 1
ATOM 799 C C . GLU A 1 104 ? -8.442 -8.079 18.196 1.00 70.62 104 GLU A C 1
ATOM 801 O O . GLU A 1 104 ? -9.588 -8.532 18.217 1.00 70.62 104 GLU A O 1
ATOM 806 N N . VAL A 1 105 ? -7.430 -8.782 17.667 1.00 70.06 105 VAL A N 1
ATOM 807 C CA . VAL A 1 105 ? -7.569 -10.064 16.946 1.00 70.06 105 VAL A CA 1
ATOM 808 C C . VAL A 1 105 ? -8.307 -11.115 17.781 1.00 70.06 105 VAL A C 1
ATOM 810 O O . VAL A 1 105 ? -9.122 -11.863 17.247 1.00 70.06 105 VAL A O 1
ATOM 813 N N . GLY A 1 106 ? -8.080 -11.136 19.099 1.00 71.44 106 GLY A N 1
ATOM 814 C CA . GLY A 1 106 ? -8.761 -12.056 20.015 1.00 71.44 106 GLY A CA 1
ATOM 815 C C . GLY A 1 106 ? -10.265 -11.802 20.156 1.00 71.44 106 GLY A C 1
ATOM 816 O O . GLY A 1 106 ? -11.012 -12.728 20.457 1.00 71.44 106 GLY A O 1
ATOM 817 N N . ARG A 1 107 ? -10.722 -10.569 19.912 1.00 73.06 107 ARG A N 1
ATOM 818 C CA . ARG A 1 107 ? -12.135 -10.180 20.008 1.00 73.06 107 ARG A CA 1
ATOM 819 C C . ARG A 1 107 ? -12.849 -10.236 18.659 1.00 73.06 107 ARG A C 1
ATOM 821 O O . ARG A 1 107 ? -14.033 -10.558 18.616 1.00 73.06 107 ARG A O 1
ATOM 828 N N . PHE A 1 108 ? -12.136 -9.962 17.565 1.00 72.81 108 PHE A N 1
ATOM 829 C CA . PHE A 1 108 ? -12.694 -9.917 16.209 1.00 72.81 108 PHE A CA 1
ATOM 830 C C . PHE A 1 108 ? -11.884 -10.774 15.214 1.00 72.81 108 PHE A C 1
ATOM 832 O O . PHE A 1 108 ? -11.282 -10.240 14.277 1.00 72.81 108 PHE A O 1
ATOM 839 N N . PRO A 1 109 ? -11.880 -12.114 15.356 1.00 78.44 109 PRO A N 1
ATOM 840 C CA . PRO A 1 109 ? -11.060 -12.997 14.521 1.00 78.44 109 PRO A CA 1
ATOM 841 C C . PRO A 1 109 ? -11.446 -12.951 13.034 1.00 78.44 109 PRO A C 1
ATOM 843 O O . PRO A 1 109 ? -10.575 -12.985 12.168 1.00 78.44 109 PRO A O 1
ATOM 846 N N . ALA A 1 110 ? -12.737 -12.803 12.715 1.00 77.50 110 ALA A N 1
ATOM 847 C CA . ALA A 1 110 ? -13.201 -12.677 11.331 1.00 77.50 110 ALA A CA 1
ATOM 848 C C . ALA A 1 110 ? -12.653 -11.410 10.646 1.00 77.50 110 ALA A C 1
ATOM 850 O O . ALA A 1 110 ? -12.218 -11.463 9.497 1.00 77.50 110 ALA A O 1
ATOM 851 N N . VAL A 1 111 ? -12.605 -10.286 11.370 1.00 74.94 111 VAL A N 1
ATOM 852 C CA . VAL A 1 111 ? -12.056 -9.015 10.872 1.00 74.94 111 VAL A CA 1
ATOM 853 C C . VAL A 1 111 ? -10.557 -9.147 10.608 1.00 74.94 111 VAL A C 1
ATOM 855 O O . VAL A 1 111 ? -10.077 -8.709 9.564 1.00 74.94 111 VAL A O 1
ATOM 858 N N . ALA A 1 112 ? -9.827 -9.820 11.501 1.00 80.81 112 ALA A N 1
ATOM 859 C CA . ALA A 1 112 ? -8.404 -10.087 11.318 1.00 80.81 112 ALA A CA 1
ATOM 860 C C . ALA A 1 112 ? -8.121 -10.944 10.071 1.00 80.81 112 ALA A C 1
ATOM 862 O O . ALA A 1 112 ? -7.174 -10.657 9.341 1.00 80.81 112 ALA A O 1
ATOM 863 N N . ILE A 1 113 ? -8.955 -11.950 9.781 1.00 83.75 113 ILE A N 1
ATOM 864 C CA . ILE A 1 113 ? -8.826 -12.768 8.564 1.00 83.75 113 ILE A CA 1
ATOM 865 C C . ILE A 1 113 ? -9.070 -11.924 7.310 1.00 83.75 113 ILE A C 1
ATOM 867 O O . ILE A 1 113 ? -8.284 -12.002 6.365 1.00 83.75 113 ILE A O 1
ATOM 871 N N . ILE A 1 114 ? -10.123 -11.101 7.298 1.00 81.88 114 ILE A N 1
ATOM 872 C CA . ILE A 1 114 ? -10.453 -10.242 6.150 1.00 81.88 114 ILE A CA 1
ATOM 873 C C . ILE A 1 114 ? -9.318 -9.249 5.886 1.00 81.88 114 ILE A C 1
ATOM 875 O O . ILE A 1 114 ? -8.819 -9.171 4.764 1.00 81.88 114 ILE A O 1
ATOM 879 N N . ILE A 1 115 ? -8.860 -8.539 6.922 1.00 81.69 115 ILE A N 1
ATOM 880 C CA . ILE A 1 115 ? -7.776 -7.557 6.800 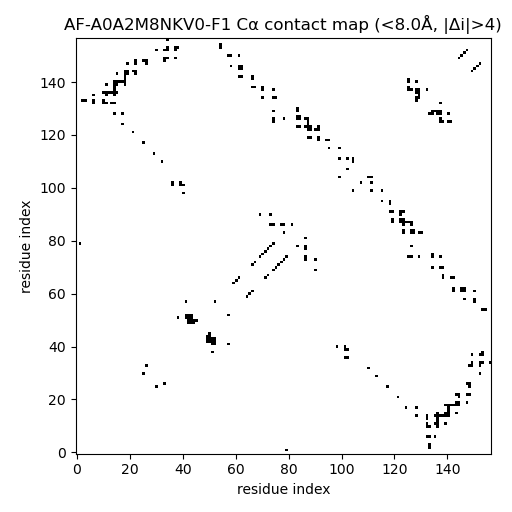1.00 81.69 115 ILE A CA 1
ATOM 881 C C . ILE A 1 115 ? -6.463 -8.244 6.429 1.00 81.69 115 ILE A C 1
ATOM 883 O O . ILE A 1 115 ? -5.774 -7.783 5.527 1.00 81.69 115 ILE A O 1
ATOM 887 N N . GLY A 1 116 ? -6.122 -9.365 7.067 1.00 87.81 116 GLY A N 1
ATOM 888 C CA . GLY A 1 116 ? -4.920 -10.131 6.737 1.00 87.81 116 GLY A CA 1
ATOM 889 C C . GLY A 1 116 ? -4.917 -10.591 5.280 1.00 87.81 116 GLY A C 1
ATOM 890 O O . GLY A 1 116 ? -3.925 -10.414 4.577 1.00 87.81 116 GLY A O 1
ATOM 891 N N . THR A 1 117 ? -6.053 -11.095 4.794 1.00 88.12 117 THR A N 1
ATOM 892 C CA . THR A 1 117 ? -6.214 -11.493 3.389 1.00 88.12 117 THR A CA 1
ATOM 893 C C . THR A 1 117 ? -6.080 -10.291 2.457 1.00 88.12 117 THR A C 1
ATOM 895 O O . THR A 1 117 ? -5.374 -10.373 1.453 1.00 88.12 117 THR A O 1
ATOM 898 N N . ALA A 1 118 ? -6.687 -9.152 2.805 1.00 87.94 118 ALA A N 1
ATOM 899 C CA . ALA A 1 118 ? -6.546 -7.913 2.047 1.00 87.94 118 ALA A CA 1
ATOM 900 C C . ALA A 1 118 ? -5.081 -7.457 1.974 1.00 87.94 118 ALA A C 1
ATOM 902 O O . ALA A 1 118 ? -4.587 -7.174 0.886 1.00 87.94 118 ALA A O 1
ATOM 903 N N . LEU A 1 119 ? -4.359 -7.444 3.100 1.00 90.44 119 LEU A N 1
ATOM 904 C CA . LEU A 1 119 ? -2.939 -7.080 3.158 1.00 90.44 119 LEU A CA 1
ATOM 905 C C . LEU A 1 119 ? -2.084 -7.979 2.261 1.00 90.44 119 LEU A C 1
ATOM 907 O O . LEU A 1 119 ? -1.206 -7.476 1.558 1.00 90.44 119 LEU A O 1
ATOM 911 N N . VAL A 1 120 ? -2.356 -9.287 2.258 1.00 93.38 120 VAL A N 1
ATOM 912 C CA . VAL A 1 120 ? -1.661 -10.244 1.387 1.00 93.38 120 VAL A CA 1
ATOM 913 C C . VAL A 1 120 ? -1.944 -9.949 -0.083 1.00 93.38 120 VAL A C 1
ATOM 915 O O . VAL A 1 120 ? -1.011 -9.807 -0.873 1.00 93.38 120 VAL A O 1
ATOM 918 N N . LEU A 1 121 ? -3.218 -9.806 -0.455 1.00 92.31 121 LEU A N 1
ATOM 919 C CA . LEU A 1 121 ? -3.619 -9.519 -1.834 1.00 92.31 121 LEU A CA 1
ATOM 920 C C . LEU A 1 121 ? -3.004 -8.213 -2.342 1.00 92.31 121 LEU A C 1
ATOM 922 O O . LEU A 1 121 ? -2.418 -8.194 -3.424 1.00 92.31 121 LEU A O 1
ATOM 926 N N . MET A 1 122 ? -3.076 -7.147 -1.544 1.00 93.38 122 MET A N 1
ATOM 927 C CA . MET A 1 122 ? -2.499 -5.849 -1.888 1.00 93.38 122 MET A CA 1
ATOM 928 C C . MET A 1 122 ? -0.992 -5.960 -2.128 1.00 93.38 122 MET A C 1
ATOM 930 O O . MET A 1 122 ? -0.501 -5.581 -3.191 1.00 93.38 122 MET A O 1
ATOM 934 N N . ASN A 1 123 ? -0.254 -6.554 -1.187 1.00 95.19 123 ASN A N 1
ATOM 935 C CA . ASN A 1 123 ? 1.197 -6.671 -1.303 1.00 95.19 123 ASN A CA 1
ATOM 936 C C . ASN A 1 123 ? 1.642 -7.539 -2.485 1.00 95.19 123 ASN A C 1
ATOM 938 O O . ASN A 1 123 ? 2.633 -7.204 -3.145 1.00 95.19 123 ASN A O 1
ATOM 942 N N . MET A 1 124 ? 0.904 -8.615 -2.768 1.00 95.19 124 MET A N 1
ATOM 943 C CA . MET A 1 124 ? 1.133 -9.469 -3.931 1.00 95.19 124 MET A CA 1
ATOM 944 C C . MET A 1 124 ? 0.895 -8.716 -5.240 1.00 95.19 124 MET A C 1
ATOM 946 O O . MET A 1 124 ? 1.735 -8.794 -6.139 1.00 95.19 124 MET A O 1
ATOM 950 N N . ILE A 1 125 ? -0.192 -7.944 -5.341 1.00 93.69 125 ILE A N 1
ATOM 951 C CA . ILE A 1 125 ? -0.474 -7.133 -6.530 1.00 93.69 125 ILE A CA 1
ATOM 952 C C . ILE A 1 125 ? 0.587 -6.052 -6.718 1.00 93.69 125 ILE A C 1
ATOM 954 O O . ILE A 1 125 ? 1.078 -5.899 -7.831 1.00 93.69 125 ILE A O 1
ATOM 958 N N . TYR A 1 126 ? 1.028 -5.358 -5.669 1.00 93.31 126 TYR A N 1
ATOM 959 C CA . TYR A 1 126 ? 2.084 -4.347 -5.813 1.00 93.31 126 TYR A CA 1
ATOM 960 C C . TYR A 1 126 ? 3.389 -4.952 -6.341 1.00 93.31 126 TYR A C 1
ATOM 962 O O . TYR A 1 126 ? 4.040 -4.379 -7.215 1.00 93.31 126 TYR A O 1
ATOM 970 N N . SER A 1 127 ? 3.765 -6.135 -5.846 1.00 93.19 127 SER A N 1
ATOM 971 C CA . SER A 1 127 ? 4.938 -6.853 -6.352 1.00 93.19 127 SER A CA 1
ATOM 972 C C . SER A 1 127 ? 4.741 -7.345 -7.789 1.00 93.19 127 SER A C 1
ATOM 974 O O . SER A 1 127 ? 5.672 -7.254 -8.587 1.00 93.19 127 SER A O 1
ATOM 976 N N . TYR A 1 128 ? 3.541 -7.790 -8.161 1.00 92.94 128 TYR A N 1
ATOM 977 C CA . TYR A 1 128 ? 3.215 -8.149 -9.544 1.00 92.94 128 TYR A CA 1
ATOM 978 C C . TYR A 1 128 ? 3.273 -6.941 -10.497 1.00 92.94 128 TYR A C 1
ATOM 980 O O . TYR A 1 128 ? 3.899 -7.016 -11.554 1.00 92.94 128 TYR A O 1
ATOM 988 N N . VAL A 1 129 ? 2.687 -5.804 -10.110 1.00 91.44 129 VAL A N 1
ATOM 989 C CA . VAL A 1 129 ? 2.720 -4.558 -10.895 1.00 91.44 129 VAL A CA 1
ATOM 990 C C . VAL A 1 129 ? 4.160 -4.072 -11.060 1.00 91.44 129 VAL A C 1
ATOM 992 O O . VAL A 1 129 ? 4.526 -3.631 -12.149 1.00 91.44 129 VAL A O 1
ATOM 995 N N . ARG A 1 130 ? 5.020 -4.225 -10.040 1.00 91.38 130 ARG A N 1
ATOM 996 C CA . ARG A 1 130 ? 6.453 -3.923 -10.187 1.00 91.38 130 ARG A CA 1
ATOM 997 C C . ARG A 1 130 ? 7.104 -4.769 -11.275 1.00 91.38 130 ARG A C 1
ATOM 999 O O . ARG A 1 130 ? 7.844 -4.229 -12.094 1.00 91.38 130 ARG A O 1
ATOM 1006 N N . ASP A 1 131 ? 6.852 -6.072 -11.246 1.00 89.69 131 ASP A N 1
ATOM 1007 C CA . ASP A 1 131 ? 7.452 -7.036 -12.170 1.00 89.69 131 ASP A CA 1
ATOM 1008 C C . ASP A 1 131 ? 7.018 -6.780 -13.624 1.00 89.69 131 ASP A C 1
ATOM 1010 O O . ASP A 1 131 ? 7.822 -6.845 -14.557 1.00 89.69 131 ASP A O 1
ATOM 1014 N N . ARG A 1 132 ? 5.744 -6.418 -13.821 1.00 89.06 132 ARG A N 1
ATOM 1015 C CA . ARG A 1 132 ? 5.155 -6.224 -15.152 1.00 89.06 132 ARG A CA 1
ATOM 1016 C C . ARG A 1 132 ? 5.299 -4.817 -15.718 1.00 89.06 132 ARG A C 1
ATOM 1018 O O . ARG A 1 132 ? 5.642 -4.694 -16.892 1.00 89.06 132 ARG A O 1
ATOM 1025 N N . ASN A 1 133 ? 5.027 -3.791 -14.917 1.00 89.06 133 ASN A N 1
ATOM 1026 C CA . ASN A 1 133 ? 4.841 -2.415 -15.386 1.00 89.06 133 ASN A CA 1
ATOM 1027 C C . ASN A 1 133 ? 5.927 -1.453 -14.901 1.00 89.06 133 ASN A C 1
ATOM 1029 O O . ASN A 1 133 ? 6.162 -0.440 -15.546 1.00 89.06 133 ASN A O 1
ATOM 1033 N N . GLY A 1 134 ? 6.612 -1.742 -13.798 1.00 89.38 134 GLY A N 1
ATOM 1034 C CA . GLY A 1 134 ? 7.674 -0.864 -13.314 1.00 89.38 134 GLY A CA 1
ATOM 1035 C C . GLY A 1 134 ? 7.507 -0.421 -11.866 1.00 89.38 134 GLY A C 1
ATOM 1036 O O . GLY A 1 134 ? 6.497 -0.688 -11.212 1.00 89.38 134 GLY A O 1
ATOM 1037 N N . LEU A 1 135 ? 8.531 0.246 -11.340 1.00 90.69 135 LEU A N 1
ATOM 1038 C CA . LEU A 1 135 ? 8.562 0.683 -9.947 1.00 90.69 135 LEU A CA 1
ATOM 1039 C C . LEU A 1 135 ? 7.604 1.846 -9.732 1.00 90.69 135 LEU A C 1
ATOM 1041 O O . LEU A 1 135 ? 6.847 1.824 -8.762 1.00 90.69 135 LEU A O 1
ATOM 1045 N N . ALA A 1 136 ? 7.582 2.808 -10.657 1.00 90.62 136 ALA A N 1
ATOM 1046 C CA . ALA A 1 136 ? 6.660 3.932 -10.570 1.00 90.62 136 ALA A CA 1
ATOM 1047 C C . ALA A 1 136 ? 5.194 3.474 -10.668 1.00 90.62 136 ALA A C 1
ATOM 1049 O O . ALA A 1 136 ? 4.341 3.972 -9.937 1.00 90.62 136 ALA A O 1
ATOM 1050 N N . ALA A 1 137 ? 4.906 2.465 -11.497 1.00 91.56 137 ALA A N 1
ATOM 1051 C CA . ALA A 1 137 ? 3.575 1.868 -11.599 1.00 91.56 137 ALA A CA 1
ATOM 1052 C C . ALA A 1 137 ? 3.130 1.206 -10.283 1.00 91.56 137 ALA A C 1
ATOM 1054 O O . ALA A 1 137 ? 2.008 1.427 -9.827 1.00 91.56 137 ALA A O 1
ATOM 1055 N N . ALA A 1 138 ? 4.010 0.430 -9.640 1.00 92.25 138 ALA A N 1
ATOM 1056 C CA . ALA A 1 138 ? 3.720 -0.188 -8.344 1.00 92.25 138 ALA A CA 1
ATOM 1057 C C . ALA A 1 138 ? 3.519 0.860 -7.242 1.00 92.25 138 ALA A C 1
ATOM 1059 O O . ALA A 1 138 ? 2.621 0.722 -6.412 1.00 92.25 138 ALA A O 1
ATOM 1060 N N . TRP A 1 139 ? 4.314 1.932 -7.274 1.00 93.38 139 TRP A N 1
ATOM 1061 C CA . TRP A 1 139 ? 4.195 3.042 -6.337 1.00 93.38 139 TRP A CA 1
ATOM 1062 C C . TRP A 1 139 ? 2.846 3.759 -6.472 1.00 93.38 139 TRP A C 1
ATOM 1064 O O . TRP A 1 139 ? 2.146 3.945 -5.476 1.00 93.38 139 TRP A O 1
ATOM 1074 N N . LEU A 1 140 ? 2.435 4.088 -7.703 1.00 93.94 140 LEU A N 1
ATOM 1075 C CA . LEU A 1 140 ? 1.120 4.676 -7.975 1.00 93.94 140 LEU A CA 1
ATOM 1076 C C . LEU A 1 140 ? -0.025 3.736 -7.598 1.00 93.94 140 LEU A C 1
ATOM 1078 O O . LEU A 1 140 ? -1.014 4.190 -7.027 1.00 93.94 140 LEU A O 1
ATOM 1082 N N . CYS A 1 141 ? 0.118 2.436 -7.864 1.00 94.94 141 CYS A N 1
ATOM 1083 C CA . CYS A 1 141 ? -0.857 1.431 -7.448 1.00 94.94 141 CYS A CA 1
ATOM 1084 C C . CYS A 1 141 ? -1.077 1.472 -5.930 1.00 94.94 141 CYS A C 1
ATOM 1086 O O . CYS A 1 141 ? -2.217 1.589 -5.480 1.00 94.94 141 CYS A O 1
ATOM 1088 N N . GLN A 1 142 ? 0.006 1.476 -5.146 1.00 95.06 142 GLN A N 1
ATOM 1089 C CA . GLN A 1 142 ? -0.075 1.575 -3.690 1.00 95.06 142 GLN A CA 1
ATOM 1090 C C . GLN A 1 142 ? -0.705 2.898 -3.230 1.00 95.06 142 GLN A C 1
ATOM 1092 O O . GLN A 1 142 ? -1.554 2.881 -2.341 1.00 95.06 142 GLN A O 1
ATOM 1097 N N . ILE A 1 143 ? -0.348 4.035 -3.839 1.00 94.94 143 ILE A N 1
ATOM 1098 C CA . ILE A 1 143 ? -0.947 5.340 -3.507 1.00 94.94 143 ILE A CA 1
ATOM 1099 C C . ILE A 1 143 ? -2.460 5.322 -3.751 1.00 94.94 143 ILE A C 1
ATOM 1101 O O . ILE A 1 143 ? -3.224 5.736 -2.882 1.00 94.94 143 ILE A O 1
ATOM 1105 N N . VAL A 1 144 ? -2.904 4.827 -4.908 1.00 95.88 144 VAL A N 1
ATOM 1106 C CA . VAL A 1 144 ? -4.330 4.766 -5.259 1.00 95.88 144 VAL A CA 1
ATOM 1107 C C . VAL A 1 144 ? -5.096 3.890 -4.276 1.00 95.88 144 VAL A C 1
ATOM 1109 O O . VAL A 1 144 ? -6.139 4.307 -3.774 1.00 95.88 144 VAL A O 1
ATOM 1112 N N . VAL A 1 145 ? -4.567 2.711 -3.942 1.00 94.44 145 VAL A N 1
ATOM 1113 C CA . VAL A 1 145 ? -5.203 1.834 -2.953 1.00 94.44 145 VAL A CA 1
ATOM 1114 C C . VAL A 1 145 ? -5.241 2.491 -1.579 1.00 94.44 145 VAL A C 1
ATOM 1116 O O . VAL A 1 145 ? -6.288 2.486 -0.943 1.00 94.44 145 VAL A O 1
ATOM 1119 N N . ASN A 1 146 ? -4.155 3.119 -1.134 1.00 93.38 146 ASN A N 1
ATOM 1120 C CA . ASN A 1 146 ? -4.119 3.828 0.141 1.00 93.38 146 ASN A CA 1
ATOM 1121 C C . ASN A 1 146 ? -5.151 4.968 0.206 1.00 93.38 146 ASN A C 1
ATOM 1123 O O . ASN A 1 146 ? -5.855 5.117 1.205 1.00 93.38 146 ASN A O 1
ATOM 1127 N N . LEU A 1 147 ? -5.281 5.760 -0.860 1.00 93.56 147 LEU A N 1
ATOM 1128 C CA . LEU A 1 147 ? -6.282 6.825 -0.931 1.00 93.56 147 LEU A CA 1
ATOM 1129 C C . LEU A 1 147 ? -7.701 6.257 -0.845 1.00 93.56 147 LEU A C 1
ATOM 1131 O O . LEU A 1 147 ? -8.519 6.738 -0.066 1.00 93.56 147 LEU A O 1
ATOM 1135 N N . LEU A 1 148 ? -7.993 5.210 -1.608 1.00 92.38 148 LEU A N 1
AT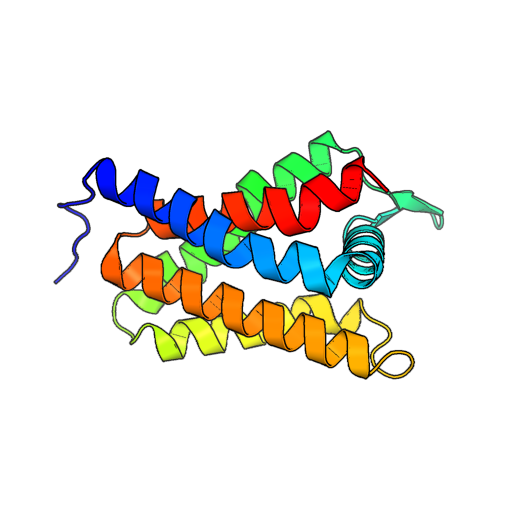OM 1136 C CA . LEU A 1 148 ? -9.342 4.658 -1.671 1.00 92.3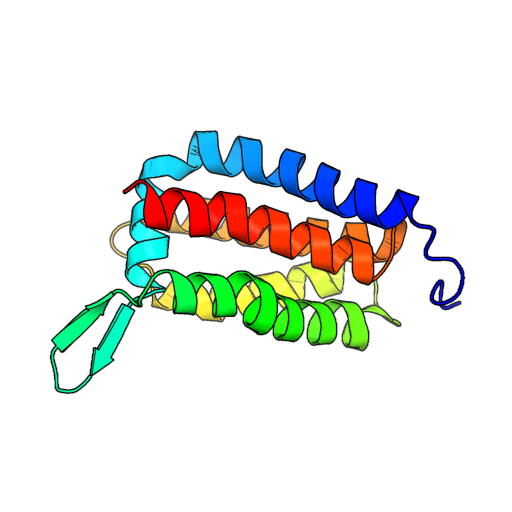8 148 LEU A CA 1
ATOM 1137 C C . LEU A 1 148 ? -9.702 3.870 -0.414 1.00 92.38 148 LEU A C 1
ATOM 1139 O O . LEU A 1 148 ? -10.761 4.087 0.151 1.00 92.38 148 LEU A O 1
ATOM 1143 N N . VAL A 1 149 ? -8.827 2.981 0.044 1.00 89.69 149 VAL A N 1
ATOM 1144 C CA . VAL A 1 149 ? -9.107 2.032 1.130 1.00 89.69 149 VAL A CA 1
ATOM 1145 C C . VAL A 1 149 ? -8.851 2.639 2.511 1.00 89.69 149 VAL A C 1
ATOM 1147 O O . VAL A 1 149 ? -9.454 2.192 3.483 1.00 89.69 149 VAL A O 1
ATOM 1150 N N . MET A 1 150 ? -7.990 3.658 2.622 1.00 89.19 150 MET A N 1
ATOM 1151 C CA . MET A 1 150 ? -7.683 4.297 3.908 1.00 89.19 150 MET A CA 1
ATOM 1152 C C . MET A 1 150 ? -8.204 5.732 3.993 1.00 89.19 150 MET A C 1
ATOM 1154 O O . MET A 1 150 ? -8.916 6.059 4.938 1.00 89.19 150 MET A O 1
ATOM 1158 N N . PHE A 1 151 ? -7.879 6.596 3.025 1.00 90.31 151 PHE A N 1
ATOM 1159 C CA . PHE A 1 151 ? -8.211 8.024 3.129 1.00 90.31 151 PHE A CA 1
ATOM 1160 C C . PHE A 1 151 ? -9.698 8.314 2.988 1.00 90.31 151 PHE A C 1
ATOM 1162 O O . PHE A 1 151 ? -10.236 9.087 3.774 1.00 90.31 151 PHE A O 1
ATOM 1169 N N . VAL A 1 152 ? -10.365 7.705 2.003 1.00 89.31 152 VAL A N 1
ATOM 1170 C CA . VAL A 1 152 ? -11.801 7.923 1.789 1.00 89.31 152 VAL A CA 1
ATOM 1171 C C . VAL A 1 152 ? -12.589 7.525 3.044 1.00 89.31 152 VAL A C 1
ATOM 1173 O O . VAL A 1 152 ? -13.248 8.404 3.597 1.00 89.31 152 VAL A O 1
ATOM 1176 N N . PRO A 1 153 ? -12.442 6.304 3.601 1.00 86.69 153 PRO A N 1
ATOM 1177 C CA . PRO A 1 153 ? -13.072 5.958 4.871 1.00 86.69 153 PRO A CA 1
ATOM 1178 C C . PRO A 1 153 ? -12.676 6.884 6.021 1.00 86.69 153 PRO A C 1
ATOM 1180 O O . PRO A 1 153 ? -13.495 7.133 6.895 1.00 86.69 153 PRO A O 1
ATOM 1183 N N . TYR A 1 154 ? -11.454 7.423 6.043 1.00 85.88 154 TYR A N 1
ATOM 1184 C CA . TYR A 1 154 ? -11.033 8.344 7.100 1.00 85.88 154 TYR A CA 1
ATOM 1185 C C . TYR A 1 154 ? -11.850 9.640 7.137 1.00 85.88 154 TYR A C 1
ATOM 1187 O O . TYR A 1 154 ? -12.167 10.132 8.217 1.00 85.88 154 TYR A O 1
ATOM 1195 N N . ILE A 1 155 ? -12.169 10.200 5.967 1.00 87.12 155 ILE A N 1
ATOM 1196 C CA . ILE A 1 155 ? -12.843 11.502 5.859 1.00 87.12 155 ILE A CA 1
ATOM 1197 C C . ILE A 1 155 ? -14.370 11.393 5.784 1.00 87.12 155 ILE A C 1
ATOM 1199 O O . ILE A 1 155 ? -15.052 12.377 6.057 1.00 87.12 155 ILE A O 1
ATOM 1203 N N . THR A 1 156 ? -14.911 10.237 5.387 1.00 82.44 156 THR A N 1
ATOM 1204 C CA . THR A 1 156 ? -16.363 10.027 5.254 1.00 82.44 156 THR A CA 1
ATOM 1205 C C . THR A 1 156 ? -17.024 9.428 6.498 1.00 82.44 156 THR A C 1
ATOM 1207 O O . THR A 1 156 ? -18.242 9.259 6.490 1.00 82.44 156 THR A O 1
ATOM 1210 N N . SER A 1 157 ? -16.250 9.056 7.525 1.00 63.88 157 SER A N 1
ATOM 1211 C CA . SER A 1 157 ? -16.723 8.299 8.702 1.00 63.88 157 SER A CA 1
ATOM 1212 C C . SER A 1 157 ? -16.780 9.089 10.004 1.00 63.88 157 SER A C 1
ATOM 1214 O O . SER A 1 157 ? -16.160 10.165 10.100 1.00 63.88 157 SER A O 1
#

Radius of gyration: 15.82 Å; Cα contacts (8 Å, |Δi|>4): 187; chains: 1; bounding box: 36×31×49 Å

Sequence (157 aa):
MDRVGEESPENLIWGVVFGLILAAPLLLVGGDALTTTVRLIFRTGIEGSIRALPPGSVLALIVFVMPLAETLFFRGLMQKDRPFWLIGALASVWSILLFFPLIEVGRFPAVAIIIGTALVLMNMIYSYVRDRNGLAAAWLCQIVVNLLVMFVPYITS